Protein AF-A0A7M3ZQ61-F1 (afdb_monomer_lite)

Secondary structure (DSSP, 8-state):
---HHHHHHHHHHHHHHHHHHHHHHHHHHHS-S--S---PPPPPP----------------TT--------GGGS-PPTT----EEEEEEEEE------STT-----PPPEEEEEEEETTEEEEEEEE-TTTEEEEEEEEE-S-GGGS-------

pLDDT: mean 81.11, std 14.12, range [41.22, 97.0]

Structure (mmCIF, N/CA/C/O backbone):
data_AF-A0A7M3ZQ61-F1
#
_entry.id   AF-A0A7M3ZQ61-F1
#
loop_
_atom_site.group_PDB
_atom_site.id
_atom_site.type_symbol
_atom_site.label_atom_id
_atom_site.label_alt_id
_atom_site.label_comp_id
_atom_site.label_asym_id
_atom_site.label_entity_id
_atom_site.label_seq_id
_atom_site.pdbx_PDB_ins_code
_atom_site.Cartn_x
_atom_site.Cartn_y
_atom_site.Cartn_z
_atom_site.occupancy
_atom_site.B_iso_or_equiv
_atom_site.auth_seq_id
_atom_site.auth_comp_id
_atom_site.auth_asym_id
_atom_site.auth_atom_id
_atom_site.pdbx_PDB_model_num
ATOM 1 N N . MET A 1 1 ? -46.305 -7.502 78.839 1.00 51.25 1 MET A N 1
ATOM 2 C CA . MET A 1 1 ? -45.930 -6.329 78.027 1.00 51.25 1 MET A CA 1
ATOM 3 C C . MET A 1 1 ? -45.603 -6.868 76.657 1.00 51.25 1 MET A C 1
ATOM 5 O O . MET A 1 1 ? -44.633 -7.597 76.513 1.00 51.25 1 MET A O 1
ATOM 9 N N . GLU A 1 2 ? -46.505 -6.665 75.710 1.00 68.38 2 GLU A N 1
ATOM 10 C CA . GLU A 1 2 ? -46.327 -7.128 74.339 1.00 68.38 2 GLU A CA 1
ATOM 11 C C . GLU A 1 2 ? -45.192 -6.317 73.700 1.00 68.38 2 GLU A C 1
ATOM 13 O O . GLU A 1 2 ? -45.149 -5.095 73.860 1.00 68.38 2 GLU A O 1
ATOM 18 N N . ASN A 1 3 ? -44.228 -6.985 73.057 1.00 83.56 3 ASN A N 1
ATOM 19 C CA . ASN A 1 3 ? -43.072 -6.325 72.444 1.00 83.56 3 ASN A CA 1
ATOM 20 C C . ASN A 1 3 ? -43.510 -5.618 71.156 1.00 83.56 3 ASN A C 1
ATOM 22 O O . ASN A 1 3 ? -43.293 -6.111 70.050 1.00 83.56 3 ASN A O 1
ATOM 26 N N . ARG A 1 4 ? -44.143 -4.453 71.316 1.00 85.50 4 ARG A N 1
ATOM 27 C CA . ARG A 1 4 ? -44.627 -3.589 70.233 1.00 85.50 4 ARG A CA 1
ATOM 28 C C . ARG A 1 4 ? -43.553 -3.346 69.170 1.00 85.50 4 ARG A C 1
ATOM 30 O O . ARG A 1 4 ? -43.838 -3.433 67.983 1.00 85.50 4 ARG A O 1
ATOM 37 N N . ASP A 1 5 ? -42.311 -3.133 69.590 1.00 88.94 5 ASP A N 1
ATOM 38 C CA . ASP A 1 5 ? -41.198 -2.848 68.679 1.00 88.94 5 ASP A CA 1
ATOM 39 C C . ASP A 1 5 ? -40.798 -4.084 67.849 1.00 88.94 5 ASP A C 1
ATOM 41 O O . ASP A 1 5 ? -40.471 -3.973 66.664 1.00 88.94 5 ASP A O 1
ATOM 45 N N . ALA A 1 6 ? -40.915 -5.286 68.426 1.00 86.38 6 ALA A N 1
ATOM 46 C CA . ALA A 1 6 ? -40.699 -6.540 67.704 1.00 86.38 6 ALA A CA 1
ATOM 47 C C . ALA A 1 6 ? -41.837 -6.826 66.713 1.00 86.38 6 ALA A C 1
ATOM 49 O O . ALA A 1 6 ? -41.581 -7.279 65.600 1.00 86.38 6 ALA A O 1
ATOM 50 N N . GLN A 1 7 ? -43.084 -6.519 67.081 1.00 88.06 7 GLN A N 1
ATOM 51 C CA . GLN A 1 7 ? -44.242 -6.674 66.195 1.00 88.06 7 GLN A CA 1
ATOM 52 C C . GLN A 1 7 ? -44.200 -5.706 65.008 1.00 88.06 7 GLN A C 1
ATOM 54 O O . GLN A 1 7 ? -44.491 -6.111 63.885 1.00 88.06 7 GLN A O 1
ATOM 59 N N . ILE A 1 8 ? -43.778 -4.457 65.230 1.00 90.50 8 ILE A N 1
ATOM 60 C CA . ILE A 1 8 ? -43.589 -3.471 64.156 1.00 90.50 8 ILE A CA 1
ATOM 61 C C . ILE A 1 8 ? -42.480 -3.928 63.203 1.00 90.50 8 ILE A C 1
ATOM 63 O O . ILE A 1 8 ? -42.667 -3.919 61.989 1.00 90.50 8 ILE A O 1
ATOM 67 N N . THR A 1 9 ? -41.350 -4.396 63.738 1.00 91.50 9 THR A N 1
ATOM 68 C CA . THR A 1 9 ? -40.237 -4.902 62.919 1.00 91.50 9 THR A CA 1
ATOM 69 C C . THR A 1 9 ? -40.657 -6.121 62.093 1.00 91.50 9 THR A C 1
ATOM 71 O O . THR A 1 9 ? -40.376 -6.184 60.896 1.00 91.50 9 THR A O 1
ATOM 74 N N . LEU A 1 10 ? -41.388 -7.060 62.701 1.00 91.38 10 LEU A N 1
ATOM 75 C CA . LEU A 1 10 ? -41.915 -8.244 62.023 1.00 91.38 10 LEU A CA 1
ATOM 76 C C . LEU A 1 10 ? -42.883 -7.867 60.891 1.00 91.38 10 LEU A C 1
ATOM 78 O O . LEU A 1 10 ? -42.786 -8.423 59.798 1.00 91.38 10 LEU A O 1
ATOM 82 N N . ALA A 1 11 ? -43.773 -6.899 61.127 1.00 91.75 11 ALA A N 1
ATOM 83 C CA . ALA A 1 11 ? -44.707 -6.408 60.118 1.00 91.75 11 ALA A CA 1
ATOM 84 C C . ALA A 1 11 ? -43.982 -5.743 58.936 1.00 91.75 11 ALA A C 1
ATOM 86 O O . ALA A 1 11 ? -44.310 -6.022 57.783 1.00 91.75 11 ALA A O 1
ATOM 87 N N . CYS A 1 12 ? -42.959 -4.925 59.201 1.00 92.06 12 CYS A N 1
ATOM 88 C CA . CYS A 1 12 ? -42.146 -4.300 58.156 1.00 92.06 12 CYS A CA 1
ATOM 89 C C . CYS A 1 12 ? -41.392 -5.340 57.315 1.00 92.06 12 CYS A C 1
ATOM 91 O O . CYS A 1 12 ? -41.423 -5.270 56.088 1.00 92.06 12 CYS A O 1
ATOM 93 N N . ILE A 1 13 ? -40.749 -6.328 57.947 1.00 93.56 13 ILE A N 1
ATOM 94 C CA . ILE A 1 13 ? -40.030 -7.391 57.228 1.00 93.56 13 ILE A CA 1
ATOM 95 C C . ILE A 1 13 ? -41.003 -8.207 56.372 1.00 93.56 13 ILE A C 1
ATOM 97 O O . ILE A 1 13 ? -40.741 -8.417 55.190 1.00 93.56 13 ILE A O 1
ATOM 101 N N . ALA A 1 14 ? -42.145 -8.619 56.932 1.00 93.06 14 ALA A N 1
ATOM 102 C CA . ALA A 1 14 ? -43.160 -9.365 56.193 1.00 93.06 14 ALA A CA 1
ATOM 103 C C . ALA A 1 14 ? -43.696 -8.570 54.990 1.00 93.06 14 ALA A C 1
ATOM 105 O O . ALA A 1 14 ? -43.855 -9.130 53.906 1.00 93.06 14 ALA A O 1
ATOM 106 N N . PHE A 1 15 ? -43.911 -7.260 55.151 1.00 91.94 15 PHE A N 1
ATOM 107 C CA . PHE A 1 15 ? -44.312 -6.380 54.057 1.00 91.94 15 PHE A CA 1
ATOM 108 C C . PHE A 1 15 ? -43.262 -6.341 52.942 1.00 91.94 15 PHE A C 1
ATOM 110 O O . PHE A 1 15 ? -43.603 -6.592 51.791 1.00 91.94 15 PHE A O 1
ATOM 117 N N . PHE A 1 16 ? -41.987 -6.088 53.254 1.00 91.19 16 PHE A N 1
ATOM 118 C CA . PHE A 1 16 ? -40.946 -5.994 52.224 1.00 91.19 16 PHE A CA 1
ATOM 119 C C . PHE A 1 16 ? -40.654 -7.335 51.542 1.00 91.19 16 PHE A C 1
ATOM 121 O O . PHE A 1 16 ? -40.476 -7.357 50.327 1.00 91.19 16 PHE A O 1
ATOM 128 N N . VAL A 1 17 ? -40.679 -8.452 52.278 1.00 94.38 17 VAL A N 1
ATOM 129 C CA . VAL A 1 17 ? -40.482 -9.804 51.719 1.00 94.38 17 VAL A CA 1
ATOM 130 C C . VAL A 1 17 ? -41.588 -10.185 50.734 1.00 94.38 17 VAL A C 1
ATOM 132 O O . VAL A 1 17 ? -41.323 -10.928 49.796 1.00 94.38 17 VAL A O 1
ATOM 135 N N . LEU A 1 18 ? -42.808 -9.674 50.905 1.00 92.69 18 LEU A N 1
ATOM 136 C CA . LEU A 1 18 ? -43.915 -9.931 49.980 1.00 92.69 18 LEU A CA 1
ATOM 137 C C . LEU A 1 18 ? -43.995 -8.889 48.857 1.00 92.69 18 LEU A C 1
ATOM 139 O O . LEU A 1 18 ? -44.205 -9.245 47.698 1.00 92.69 18 LEU A O 1
ATOM 143 N N . ALA A 1 19 ? -43.801 -7.609 49.179 1.00 91.44 19 ALA A N 1
ATOM 144 C CA . ALA A 1 19 ? -43.945 -6.510 48.232 1.00 91.44 19 ALA A CA 1
ATOM 145 C C . ALA A 1 19 ? -42.856 -6.519 47.151 1.00 91.44 19 ALA A C 1
ATOM 147 O O . ALA A 1 19 ? -43.171 -6.296 45.983 1.00 91.44 19 ALA A O 1
ATOM 148 N N . PHE A 1 20 ? -41.597 -6.811 47.505 1.00 87.00 20 PHE A N 1
ATOM 149 C CA . PHE A 1 20 ? -40.499 -6.834 46.531 1.00 87.00 20 PHE A CA 1
ATOM 150 C C . PHE A 1 20 ? -40.710 -7.902 45.443 1.00 87.00 20 PHE A C 1
ATOM 152 O O . PHE A 1 20 ? -40.762 -7.538 44.268 1.00 87.00 20 PHE A O 1
ATOM 159 N N . PRO A 1 21 ? -40.891 -9.198 45.772 1.00 86.31 21 PRO A N 1
ATOM 160 C CA . PRO A 1 21 ? -41.110 -10.228 44.757 1.00 86.31 21 PRO A CA 1
ATOM 161 C C . PRO A 1 21 ? -42.389 -10.011 43.944 1.00 86.31 21 PRO A C 1
ATOM 163 O O . PRO A 1 21 ? -42.381 -10.233 42.736 1.00 86.31 21 PRO A O 1
ATOM 166 N N . ALA A 1 22 ? -43.472 -9.535 44.572 1.00 87.50 22 ALA A N 1
ATOM 167 C CA . ALA A 1 22 ? -44.720 -9.236 43.870 1.00 87.50 22 ALA A CA 1
ATOM 168 C C . ALA A 1 22 ? -44.548 -8.102 42.847 1.00 87.50 22 ALA A C 1
ATOM 170 O O . ALA A 1 22 ? -45.046 -8.202 41.727 1.00 87.50 22 ALA A O 1
ATOM 171 N N . TYR A 1 23 ? -43.802 -7.053 43.203 1.00 85.12 23 TYR A N 1
ATOM 172 C CA . TYR A 1 23 ? -43.475 -5.972 42.279 1.00 85.12 23 TYR A CA 1
ATOM 173 C C . TYR A 1 23 ? -42.662 -6.478 41.083 1.00 85.12 23 TYR A C 1
ATOM 175 O O . TYR A 1 23 ? -43.031 -6.196 39.947 1.00 85.12 23 TYR A O 1
ATOM 183 N N . PHE A 1 24 ? -41.613 -7.279 41.311 1.00 81.81 24 PHE A N 1
ATOM 184 C CA . PHE A 1 24 ? -40.816 -7.851 40.219 1.00 81.81 24 PHE A CA 1
ATOM 185 C C . PHE A 1 24 ? -41.616 -8.810 39.335 1.00 81.81 24 PHE A C 1
ATOM 187 O O . PHE A 1 24 ? -41.422 -8.808 38.125 1.00 81.81 24 PHE A O 1
ATOM 194 N N . TYR A 1 25 ? -42.545 -9.581 39.902 1.00 81.38 25 TYR A N 1
ATOM 195 C CA . TYR A 1 25 ? -43.442 -10.446 39.133 1.00 81.38 25 TYR A CA 1
ATOM 196 C C . TYR A 1 25 ? -44.341 -9.639 38.182 1.00 8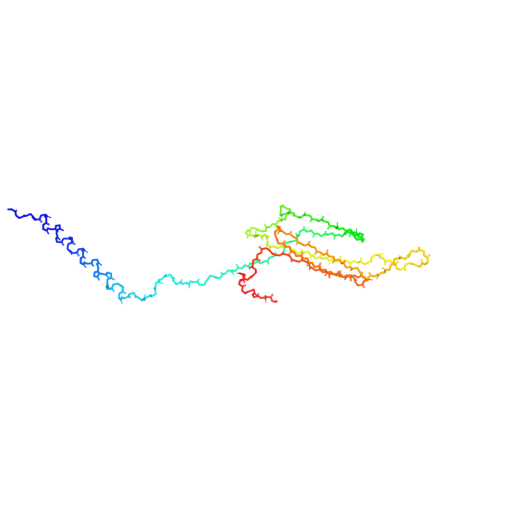1.38 25 TYR A C 1
ATOM 198 O O . TYR A 1 25 ? -44.464 -9.969 37.004 1.00 81.38 25 TYR A O 1
ATOM 206 N N . VAL A 1 26 ? -44.923 -8.537 38.668 1.00 83.31 26 VAL A N 1
ATOM 207 C CA . VAL A 1 26 ? -45.746 -7.637 37.845 1.00 83.31 26 VAL A CA 1
ATOM 208 C C . VAL A 1 26 ? -44.893 -6.875 36.828 1.00 83.31 26 VAL A C 1
ATOM 210 O O . VAL A 1 26 ? -45.283 -6.755 35.670 1.00 83.31 26 VAL A O 1
ATOM 213 N N . ALA A 1 27 ? -43.726 -6.372 37.228 1.00 78.62 27 ALA A N 1
ATOM 214 C CA . ALA A 1 27 ? -42.826 -5.640 36.343 1.00 78.62 27 ALA A CA 1
ATOM 215 C C . ALA A 1 27 ? -42.275 -6.534 35.221 1.00 78.62 27 ALA A C 1
ATOM 217 O O . ALA A 1 27 ? -42.242 -6.102 34.076 1.00 78.62 27 ALA A O 1
ATOM 218 N N . ALA A 1 28 ? -41.923 -7.790 35.516 1.00 69.75 28 ALA A N 1
ATOM 219 C CA . ALA A 1 28 ? -41.469 -8.757 34.518 1.00 69.75 28 ALA A CA 1
ATOM 220 C C . ALA A 1 28 ? -42.587 -9.183 33.555 1.00 69.75 28 ALA A C 1
ATOM 222 O O . ALA A 1 28 ? -42.325 -9.372 32.376 1.00 69.75 28 ALA A O 1
ATOM 223 N N . GLY A 1 29 ? -43.834 -9.297 34.028 1.00 71.38 29 GLY A N 1
ATOM 224 C CA . GLY A 1 29 ? -44.980 -9.611 33.166 1.00 71.38 29 GLY A CA 1
ATOM 225 C C . GLY A 1 29 ? -45.385 -8.479 32.213 1.00 71.38 29 GLY A C 1
ATOM 226 O O . GLY A 1 29 ? -46.043 -8.742 31.211 1.00 71.38 29 GLY A O 1
ATOM 227 N N . ASN A 1 30 ? -44.999 -7.235 32.519 1.00 68.00 30 ASN A N 1
ATOM 228 C CA . ASN A 1 30 ? -45.218 -6.058 31.667 1.00 68.00 30 ASN A CA 1
ATOM 229 C C . ASN A 1 30 ? -43.962 -5.625 30.898 1.00 68.00 30 ASN A C 1
ATOM 231 O O . ASN A 1 30 ? -44.035 -4.724 30.063 1.00 68.00 30 ASN A O 1
ATOM 235 N N . ALA A 1 31 ? -42.809 -6.221 31.200 1.00 62.38 31 ALA A N 1
ATOM 236 C CA . ALA A 1 31 ? -41.606 -6.029 30.420 1.00 62.38 31 ALA A CA 1
ATOM 237 C C . ALA A 1 31 ? -41.758 -6.844 29.137 1.00 62.38 31 ALA A C 1
ATOM 239 O O . ALA A 1 31 ? -41.899 -8.066 29.179 1.00 62.38 31 ALA A O 1
ATOM 240 N N . ASP A 1 32 ? -41.743 -6.165 27.995 1.00 61.62 32 ASP A N 1
ATOM 241 C CA . ASP A 1 32 ? -41.568 -6.846 26.721 1.00 61.62 32 ASP A CA 1
ATOM 242 C C . ASP A 1 32 ? -40.235 -7.607 26.801 1.00 61.62 32 ASP A C 1
ATOM 244 O O . ASP A 1 32 ? -39.231 -7.041 27.236 1.00 61.62 32 ASP A O 1
ATOM 248 N N . GLY A 1 33 ? -40.221 -8.902 26.471 1.00 56.84 33 GLY A N 1
ATOM 249 C CA . GLY A 1 33 ? -39.105 -9.833 26.736 1.00 56.84 33 GLY A CA 1
ATOM 250 C C . GLY A 1 33 ? -37.782 -9.492 26.035 1.00 56.84 33 GLY A C 1
ATOM 251 O O . GLY A 1 33 ? -36.825 -10.265 26.080 1.00 56.84 33 GLY A O 1
ATOM 252 N N . THR A 1 34 ? -37.717 -8.335 25.389 1.00 55.25 34 THR A N 1
ATOM 253 C CA . THR A 1 34 ? -36.516 -7.749 24.827 1.00 55.25 34 THR A CA 1
ATOM 254 C C . THR A 1 34 ? -35.714 -7.114 25.956 1.00 55.25 34 THR A C 1
ATOM 256 O O . THR A 1 34 ? -35.964 -5.987 26.384 1.00 55.25 34 THR A O 1
ATOM 259 N N . LEU A 1 35 ? -34.706 -7.845 26.436 1.00 55.69 35 LEU A N 1
ATOM 260 C CA . LEU A 1 35 ? -33.577 -7.247 27.140 1.00 55.69 35 LEU A CA 1
ATOM 261 C C . LEU A 1 35 ? -33.135 -6.024 26.316 1.00 55.69 35 LEU A C 1
ATOM 263 O O . LEU A 1 35 ? -32.736 -6.179 25.164 1.00 55.69 35 LEU A O 1
ATOM 267 N N . SER A 1 36 ? -33.196 -4.816 26.881 1.00 55.91 36 SER A N 1
ATOM 268 C CA . SER A 1 36 ? -32.722 -3.564 26.258 1.00 55.91 36 SER A CA 1
ATOM 269 C C . SER A 1 36 ? -31.186 -3.527 26.086 1.00 55.91 36 SER A C 1
ATOM 271 O O . SER A 1 36 ? -30.551 -2.484 26.215 1.00 55.91 36 SER A O 1
ATOM 273 N N . GLY A 1 37 ? -30.569 -4.675 25.826 1.00 55.75 37 GLY A N 1
ATOM 274 C CA . GLY A 1 37 ? -29.230 -4.829 25.281 1.00 55.75 37 GLY A CA 1
ATOM 275 C C . GLY A 1 37 ? -29.338 -5.353 23.855 1.00 55.75 37 GLY A C 1
ATOM 276 O O . GLY A 1 37 ? -28.704 -6.353 23.530 1.00 55.75 37 GLY A O 1
ATOM 277 N N . GLY A 1 38 ? -30.213 -4.742 23.047 1.00 57.06 38 GLY A N 1
ATOM 278 C CA . GLY A 1 38 ? -30.325 -5.057 21.629 1.00 57.06 38 GLY A CA 1
ATOM 279 C C . GLY A 1 38 ? -28.936 -5.017 21.008 1.00 57.06 38 GLY A C 1
ATOM 280 O O . GLY A 1 38 ? -28.194 -4.058 21.217 1.00 57.06 38 GLY A O 1
ATOM 281 N N . VAL A 1 39 ? -28.572 -6.089 20.308 1.00 63.41 39 VAL A N 1
ATOM 282 C CA . VAL A 1 39 ? -27.368 -6.106 19.481 1.00 63.41 39 VAL A CA 1
ATOM 283 C C . VAL A 1 39 ? -27.551 -4.975 18.474 1.00 63.41 39 VAL A C 1
ATOM 285 O O . VAL A 1 39 ? -28.420 -5.052 17.610 1.00 63.41 39 VAL A O 1
ATOM 288 N N . ALA A 1 40 ? -26.836 -3.874 18.682 1.00 67.56 40 ALA A N 1
ATOM 289 C CA . ALA A 1 40 ? -26.854 -2.733 17.788 1.00 67.56 40 ALA A CA 1
ATOM 290 C C . ALA A 1 40 ? -25.769 -2.944 16.736 1.00 67.56 40 ALA A C 1
ATOM 292 O O . ALA A 1 40 ? -24.638 -3.303 17.074 1.00 67.56 40 ALA A O 1
ATOM 293 N N . ASP A 1 41 ? -26.108 -2.712 15.473 1.00 75.69 41 ASP A N 1
ATOM 294 C CA . ASP A 1 41 ? -25.115 -2.672 14.411 1.00 75.69 41 ASP A CA 1
ATOM 295 C C . ASP A 1 41 ? -24.298 -1.382 14.554 1.00 75.69 41 ASP A C 1
ATOM 297 O O . ASP A 1 41 ? -24.846 -0.278 14.601 1.00 75.69 41 ASP A O 1
ATOM 301 N N . TYR A 1 42 ? -22.976 -1.517 14.648 1.00 69.81 42 TYR A N 1
ATOM 302 C CA . TYR A 1 42 ? -22.056 -0.384 14.669 1.00 69.81 42 TYR A CA 1
ATOM 303 C C . TYR A 1 42 ? -21.517 -0.163 13.260 1.00 69.81 42 TYR A C 1
ATOM 305 O O . TYR A 1 42 ? -20.891 -1.052 12.683 1.00 69.81 42 TYR A O 1
ATOM 313 N N . GLN A 1 43 ? -21.739 1.029 12.711 1.00 71.69 43 GLN A N 1
ATOM 314 C CA . GLN A 1 43 ? -21.145 1.430 11.442 1.00 71.69 43 GLN A CA 1
ATOM 315 C C . GLN A 1 43 ? -19.847 2.192 11.706 1.00 71.69 43 GLN A C 1
ATOM 317 O O . GLN A 1 43 ? -19.843 3.206 12.404 1.00 71.69 43 GLN A O 1
ATOM 322 N N . VAL A 1 44 ? -18.748 1.711 11.131 1.00 73.81 44 VAL A N 1
ATOM 323 C CA . VAL A 1 44 ? -17.472 2.427 11.108 1.00 73.81 44 VAL A CA 1
ATOM 324 C C . VAL A 1 44 ? -17.420 3.231 9.812 1.00 73.81 44 VAL A C 1
ATOM 326 O O . VAL A 1 44 ? -17.479 2.665 8.721 1.00 73.81 44 VAL A O 1
ATOM 329 N N . ASN A 1 45 ? -17.350 4.556 9.935 1.00 74.81 45 ASN A N 1
ATOM 330 C CA . ASN A 1 45 ? -17.122 5.452 8.807 1.00 74.81 45 ASN A CA 1
ATOM 331 C C . ASN A 1 45 ? -15.666 5.923 8.841 1.00 74.81 45 ASN A C 1
ATOM 333 O O . ASN A 1 45 ? -15.184 6.334 9.896 1.00 74.81 45 ASN A O 1
ATOM 337 N N . SER A 1 46 ? -14.975 5.851 7.708 1.00 72.75 46 SER A N 1
ATOM 338 C CA . SER A 1 46 ? -13.565 6.222 7.598 1.00 72.75 46 SER A CA 1
ATOM 339 C C . SER A 1 46 ? -13.327 7.085 6.372 1.00 72.75 46 SER A C 1
ATOM 341 O O . SER A 1 46 ? -13.820 6.775 5.286 1.00 72.75 46 SER A O 1
ATOM 343 N N . GLU A 1 47 ? -12.477 8.087 6.529 1.00 81.50 47 GLU A N 1
ATOM 344 C CA . GLU A 1 47 ? -11.921 8.861 5.430 1.00 81.50 47 GLU A CA 1
ATOM 345 C C . GLU A 1 47 ? -10.488 8.384 5.162 1.00 81.50 47 GLU A C 1
ATOM 347 O O . GLU A 1 47 ? -9.721 8.143 6.095 1.00 81.50 47 GLU A O 1
ATOM 352 N N . THR A 1 48 ? -10.133 8.193 3.890 1.00 84.38 48 THR A N 1
ATOM 353 C CA . THR A 1 48 ? -8.778 7.806 3.483 1.00 84.38 48 THR A CA 1
ATOM 354 C C . THR A 1 48 ? -8.230 8.849 2.527 1.00 84.38 48 THR A C 1
ATOM 356 O O . THR A 1 48 ? -8.863 9.177 1.526 1.00 84.38 48 THR A O 1
ATOM 359 N N . ALA A 1 49 ? -7.029 9.337 2.824 1.00 87.44 49 ALA A N 1
ATOM 360 C CA . ALA A 1 49 ? -6.309 10.292 2.000 1.00 87.44 49 ALA A CA 1
ATOM 361 C C . ALA A 1 49 ? -4.892 9.781 1.719 1.00 87.44 49 ALA A C 1
ATOM 363 O O . ALA A 1 49 ? -4.299 9.076 2.536 1.00 87.44 49 ALA A O 1
ATOM 364 N N . TYR A 1 50 ? -4.348 10.154 0.560 1.00 89.00 50 TYR A N 1
ATOM 365 C CA . TYR A 1 50 ? -2.950 9.900 0.227 1.00 89.00 50 TYR A CA 1
ATOM 366 C C . TYR A 1 50 ? -2.115 11.111 0.616 1.00 89.00 50 TYR A C 1
ATOM 368 O O . TYR A 1 50 ? -2.433 12.236 0.230 1.00 89.00 50 TYR A O 1
ATOM 376 N N . VAL A 1 51 ? -1.027 10.862 1.338 1.00 88.56 51 VAL A N 1
ATOM 377 C CA . VAL A 1 51 ? -0.004 11.867 1.618 1.00 88.56 51 VAL A CA 1
ATOM 378 C C . VAL A 1 51 ? 1.238 11.502 0.825 1.00 88.56 51 VAL A C 1
ATOM 380 O O . VAL A 1 51 ? 1.661 10.346 0.805 1.00 88.56 51 VAL A O 1
ATOM 383 N N . PHE A 1 52 ? 1.789 12.484 0.121 1.00 88.56 52 PHE A N 1
ATOM 384 C CA . PHE A 1 52 ? 3.005 12.299 -0.650 1.00 88.56 52 PHE A CA 1
ATOM 385 C C . PHE A 1 52 ? 4.206 12.179 0.292 1.00 88.56 52 PHE A C 1
ATOM 387 O O . PHE A 1 52 ? 4.369 13.004 1.189 1.00 88.56 52 PHE A O 1
ATOM 394 N N . LEU A 1 53 ? 5.025 11.148 0.080 1.00 87.00 53 LEU A N 1
ATOM 395 C CA . LEU A 1 53 ? 6.228 10.898 0.872 1.00 87.00 53 LEU A CA 1
ATOM 396 C C . LEU A 1 53 ? 7.463 11.435 0.151 1.00 87.00 53 LEU A C 1
ATOM 398 O O . LEU A 1 53 ? 8.162 12.291 0.683 1.00 87.00 53 LEU A O 1
ATOM 402 N N . ASP A 1 54 ? 7.709 10.928 -1.058 1.00 87.88 54 ASP A N 1
ATOM 403 C CA . ASP A 1 54 ? 8.882 11.257 -1.860 1.00 87.88 54 ASP A CA 1
ATOM 404 C C . ASP A 1 54 ? 8.674 10.879 -3.338 1.00 87.88 54 ASP A C 1
ATOM 406 O O . ASP A 1 54 ? 7.817 10.050 -3.664 1.00 87.88 54 ASP A O 1
ATOM 410 N N . ALA A 1 55 ? 9.470 11.479 -4.225 1.00 90.00 55 ALA A N 1
ATOM 411 C CA . ALA A 1 55 ? 9.642 11.049 -5.607 1.00 90.00 55 ALA A CA 1
ATOM 412 C C . ALA A 1 55 ? 11.052 11.376 -6.097 1.00 90.00 55 ALA A C 1
ATOM 414 O O . ALA A 1 55 ? 11.590 12.457 -5.858 1.00 90.00 55 ALA A O 1
ATOM 415 N N . GLY A 1 56 ? 11.599 10.461 -6.886 1.00 89.94 56 GLY A N 1
ATOM 416 C CA . GLY A 1 56 ? 12.900 10.614 -7.510 1.00 89.94 56 GLY A CA 1
ATOM 417 C C . GLY A 1 56 ? 13.015 9.759 -8.761 1.00 89.94 56 GLY A C 1
ATOM 418 O O . GLY A 1 56 ? 12.118 8.988 -9.099 1.00 89.94 56 GLY A O 1
ATOM 419 N N . SER A 1 57 ? 14.140 9.920 -9.446 1.00 89.38 57 SER A N 1
ATOM 420 C CA . SER A 1 57 ? 14.529 9.114 -10.598 1.00 89.38 57 SER A CA 1
ATOM 421 C C . SER A 1 57 ? 15.973 8.678 -10.414 1.00 89.38 57 SER A C 1
ATOM 423 O O . SER A 1 57 ? 16.835 9.525 -10.166 1.00 89.38 57 SER A O 1
ATOM 425 N N . GLU A 1 58 ? 16.236 7.389 -10.570 1.00 87.88 58 GLU A N 1
ATOM 426 C CA . GLU A 1 58 ? 17.569 6.810 -10.447 1.00 87.88 58 GLU A CA 1
ATOM 427 C C . GLU A 1 58 ? 17.763 5.737 -11.520 1.00 87.88 58 GLU A C 1
ATOM 429 O O . GLU A 1 58 ? 16.828 5.004 -11.845 1.00 87.88 58 GLU A O 1
ATOM 434 N N . SER A 1 59 ? 18.969 5.674 -12.084 1.00 85.62 59 SER A N 1
ATOM 435 C CA . SER A 1 59 ? 19.361 4.621 -13.020 1.00 85.62 59 SER A CA 1
ATOM 436 C C . SER A 1 59 ? 19.811 3.399 -12.228 1.00 85.62 59 SER A C 1
ATOM 438 O O . SER A 1 59 ? 20.772 3.481 -11.464 1.00 85.62 59 SER A O 1
ATOM 440 N N . ILE A 1 60 ? 19.123 2.277 -12.418 1.00 85.44 60 ILE A N 1
ATOM 441 C CA . ILE A 1 60 ? 19.428 0.999 -11.770 1.00 85.44 60 ILE A CA 1
ATOM 442 C C . ILE A 1 60 ? 19.948 0.056 -12.853 1.00 85.44 60 ILE A C 1
ATOM 444 O O . ILE A 1 60 ? 19.299 -0.100 -13.882 1.00 85.44 60 ILE A O 1
ATOM 448 N N . ALA A 1 61 ? 21.124 -0.533 -12.643 1.00 83.25 61 ALA A N 1
ATOM 449 C CA . ALA A 1 61 ? 21.673 -1.515 -13.573 1.00 83.25 61 ALA A CA 1
ATOM 450 C C . ALA A 1 61 ? 20.976 -2.879 -13.419 1.00 83.25 61 ALA A C 1
ATOM 452 O O . ALA A 1 61 ? 20.395 -3.175 -12.373 1.00 83.25 61 ALA A O 1
ATOM 453 N N . ASP A 1 62 ? 21.066 -3.729 -14.444 1.00 82.38 62 ASP A N 1
ATOM 454 C CA . ASP A 1 62 ? 20.498 -5.079 -14.386 1.00 82.38 62 ASP A CA 1
ATOM 455 C C . ASP A 1 62 ? 21.054 -5.884 -13.197 1.00 82.38 62 ASP A C 1
ATOM 457 O O . ASP A 1 62 ? 22.256 -5.892 -12.914 1.00 82.38 62 ASP A O 1
ATOM 461 N N . GLY A 1 63 ? 20.151 -6.560 -12.489 1.00 85.25 63 GLY A N 1
ATOM 462 C CA . GLY A 1 63 ? 20.442 -7.323 -11.277 1.00 85.25 63 GLY A CA 1
ATOM 463 C C . GLY A 1 63 ? 20.647 -6.497 -10.001 1.00 85.25 63 GLY A C 1
ATOM 464 O O . GLY A 1 63 ? 20.688 -7.091 -8.918 1.00 85.25 63 GLY A O 1
ATOM 465 N N . ASP A 1 64 ? 20.732 -5.167 -10.082 1.00 89.19 64 ASP A N 1
ATOM 466 C CA . ASP A 1 64 ? 20.830 -4.311 -8.900 1.00 89.19 64 ASP A CA 1
ATOM 467 C C . ASP A 1 64 ? 19.454 -4.050 -8.271 1.00 89.19 64 ASP A C 1
ATOM 469 O O . ASP A 1 64 ? 18.396 -4.154 -8.890 1.00 89.19 64 ASP A O 1
ATOM 473 N N . THR A 1 65 ? 19.454 -3.720 -6.980 1.00 91.00 65 THR A N 1
ATOM 474 C CA . THR A 1 65 ? 18.234 -3.406 -6.230 1.00 91.00 65 THR A CA 1
ATOM 475 C C . THR A 1 65 ? 18.393 -2.080 -5.508 1.00 91.00 65 THR A C 1
ATOM 477 O O . THR A 1 65 ? 19.246 -1.942 -4.630 1.00 91.00 65 THR A O 1
ATOM 480 N N . LEU A 1 66 ? 17.517 -1.124 -5.820 1.00 90.12 66 LEU A N 1
ATOM 481 C CA . LEU A 1 66 ? 17.364 0.092 -5.031 1.00 90.12 66 LEU A CA 1
ATOM 482 C C . LEU A 1 66 ? 16.492 -0.195 -3.804 1.00 90.12 66 LEU A C 1
ATOM 484 O O . LEU A 1 66 ? 15.345 -0.626 -3.917 1.00 90.12 66 LEU A O 1
ATOM 488 N N . SER A 1 67 ? 17.041 0.061 -2.620 1.00 91.81 67 SER A N 1
ATOM 489 C CA . SER A 1 67 ? 16.349 -0.090 -1.340 1.00 91.81 67 SER A CA 1
ATOM 490 C C . SER A 1 67 ? 16.184 1.273 -0.678 1.00 91.81 67 SER A C 1
ATOM 492 O O . SER A 1 67 ? 17.170 1.967 -0.436 1.00 91.81 67 SER A O 1
ATOM 494 N N . MET A 1 68 ? 14.943 1.643 -0.360 1.00 88.06 68 MET A N 1
ATOM 495 C CA . MET A 1 68 ? 14.609 2.905 0.301 1.00 88.06 68 MET A CA 1
ATOM 496 C C . MET A 1 68 ? 13.831 2.644 1.589 1.00 88.06 68 MET A C 1
ATOM 498 O O . MET A 1 68 ? 12.953 1.782 1.629 1.00 88.06 68 MET A O 1
ATOM 502 N N . THR A 1 69 ? 14.130 3.425 2.626 1.00 88.94 69 THR A N 1
ATOM 503 C CA . THR A 1 69 ? 13.447 3.356 3.922 1.00 88.94 69 THR A CA 1
ATOM 504 C C . THR A 1 69 ? 12.822 4.703 4.236 1.00 88.94 69 THR A C 1
ATOM 506 O O . THR A 1 69 ? 13.527 5.704 4.360 1.00 88.94 69 THR A O 1
ATOM 509 N N . PHE A 1 70 ? 11.505 4.712 4.424 1.00 84.25 70 PHE A N 1
ATOM 510 C CA . PHE A 1 70 ? 10.744 5.907 4.774 1.00 84.25 70 PHE A CA 1
ATOM 511 C C . PHE A 1 70 ? 10.341 5.876 6.246 1.00 84.25 70 PHE A C 1
ATOM 513 O O . PHE A 1 70 ? 9.983 4.827 6.779 1.00 84.25 70 PHE A O 1
ATOM 520 N N . ASN A 1 71 ? 10.382 7.041 6.892 1.00 83.00 71 ASN A N 1
ATOM 521 C CA . ASN A 1 71 ? 9.913 7.229 8.261 1.00 83.00 71 ASN A CA 1
ATOM 522 C C . ASN A 1 71 ? 8.801 8.276 8.264 1.00 83.00 71 ASN A C 1
ATOM 524 O O . ASN A 1 71 ? 8.888 9.289 7.570 1.00 83.00 71 ASN A O 1
ATOM 528 N N . THR A 1 72 ? 7.770 8.043 9.070 1.00 78.88 72 THR A N 1
ATOM 529 C CA . THR A 1 72 ? 6.577 8.898 9.130 1.00 78.88 72 THR A CA 1
ATOM 530 C C . THR A 1 72 ? 6.848 10.262 9.760 1.00 78.88 72 THR A C 1
ATOM 532 O O . THR A 1 72 ? 6.105 11.200 9.510 1.00 78.88 72 THR A O 1
ATOM 535 N N . ASP A 1 73 ? 7.940 10.399 10.514 1.00 78.00 73 ASP A N 1
ATOM 536 C CA . ASP A 1 73 ? 8.348 11.650 11.167 1.00 78.00 73 ASP A CA 1
ATOM 537 C C . ASP A 1 73 ? 8.679 12.780 10.177 1.00 78.00 73 ASP A C 1
ATOM 539 O O . ASP A 1 73 ? 8.708 13.948 10.558 1.00 78.00 73 ASP A O 1
ATOM 543 N N . ALA A 1 74 ? 8.943 12.448 8.909 1.00 73.44 74 ALA A N 1
ATOM 544 C CA . ALA A 1 74 ? 9.242 13.422 7.859 1.00 73.44 74 ALA A CA 1
ATOM 545 C C . ALA A 1 74 ? 7.984 13.994 7.176 1.00 73.44 74 ALA A C 1
ATOM 547 O O . ALA A 1 74 ? 8.099 14.861 6.311 1.00 73.44 74 ALA A O 1
ATOM 548 N N . VAL A 1 75 ? 6.798 13.498 7.532 1.00 78.69 75 VAL A N 1
ATOM 549 C CA . VAL A 1 75 ? 5.547 13.742 6.813 1.00 78.69 75 VAL A CA 1
ATOM 550 C C . VAL A 1 75 ? 4.576 14.464 7.731 1.00 78.69 75 VAL A C 1
ATOM 552 O O . VAL A 1 75 ? 4.322 14.018 8.848 1.00 78.69 75 VAL A O 1
ATOM 555 N N . ASP A 1 76 ? 4.006 15.566 7.250 1.00 83.56 76 ASP A N 1
ATOM 556 C CA . ASP A 1 76 ? 2.955 16.273 7.977 1.00 83.56 76 ASP A CA 1
ATOM 557 C C . ASP A 1 76 ? 1.636 15.504 7.828 1.00 83.56 76 ASP A C 1
ATOM 559 O O . ASP A 1 76 ? 1.002 15.501 6.769 1.00 83.56 76 ASP A O 1
ATOM 563 N N . ILE A 1 77 ? 1.271 14.770 8.876 1.00 82.12 77 ILE A N 1
ATOM 564 C CA . ILE A 1 77 ? 0.035 13.993 8.934 1.00 82.12 77 ILE A CA 1
ATOM 565 C C . ILE A 1 77 ? -1.013 14.873 9.618 1.00 82.12 77 ILE A C 1
ATOM 567 O O . ILE A 1 77 ? -0.775 15.306 10.748 1.00 82.12 77 ILE A O 1
ATOM 571 N N . PRO A 1 78 ? -2.178 15.125 8.990 1.00 80.81 78 PRO A N 1
ATOM 572 C CA . PRO A 1 78 ? -3.223 15.914 9.622 1.00 80.81 78 PRO A CA 1
ATOM 573 C C . PRO A 1 78 ? -3.638 15.319 10.968 1.00 80.81 78 PRO A C 1
ATOM 575 O O . PRO A 1 78 ? -3.684 14.095 11.134 1.00 80.81 78 PRO A O 1
ATOM 578 N N . ASP A 1 79 ? -4.014 16.185 11.909 1.00 78.81 79 ASP A N 1
ATOM 579 C CA . ASP A 1 79 ? -4.528 15.756 13.207 1.00 78.81 79 ASP A CA 1
ATOM 580 C C . ASP A 1 79 ? -5.619 14.682 13.030 1.00 78.81 79 ASP A C 1
ATOM 582 O O . ASP A 1 79 ? -6.485 14.779 12.156 1.00 78.81 79 ASP A O 1
ATOM 586 N N . GLN A 1 80 ? -5.573 13.650 13.878 1.00 80.62 80 GLN A N 1
ATOM 587 C CA . GLN A 1 80 ? -6.504 12.506 13.895 1.00 80.62 80 GLN A CA 1
ATOM 588 C C . GLN A 1 80 ? -6.355 11.497 12.739 1.00 80.62 80 GLN A C 1
ATOM 590 O O . GLN A 1 80 ? -7.126 10.538 12.692 1.00 80.62 80 GLN A O 1
ATOM 595 N N . HIS A 1 81 ? -5.364 11.643 11.854 1.00 85.88 81 HIS A N 1
ATOM 596 C CA . HIS A 1 81 ? -5.054 10.634 10.837 1.00 85.88 81 HIS A CA 1
ATOM 597 C C . HIS A 1 81 ? -3.942 9.687 11.298 1.00 85.88 81 HIS A C 1
ATOM 599 O O . HIS A 1 81 ? -3.067 10.041 12.088 1.00 85.88 81 HIS A O 1
ATOM 605 N N . ILE A 1 82 ? -3.977 8.464 10.775 1.00 86.31 82 ILE A N 1
ATOM 606 C CA . ILE A 1 82 ? -2.925 7.459 10.934 1.00 86.31 82 ILE A CA 1
ATOM 607 C C . ILE A 1 82 ? -2.550 6.915 9.558 1.00 86.31 82 ILE A C 1
ATOM 609 O O . ILE A 1 82 ? -3.383 6.872 8.652 1.00 86.31 82 ILE A O 1
ATOM 613 N N . ILE A 1 83 ? -1.306 6.472 9.399 1.00 89.25 83 ILE A N 1
ATOM 614 C CA . ILE A 1 83 ? -0.870 5.828 8.159 1.00 89.25 83 ILE A CA 1
ATOM 615 C C . ILE A 1 83 ? -1.235 4.347 8.240 1.00 89.25 83 ILE A C 1
ATOM 617 O O . ILE A 1 83 ? -0.905 3.664 9.212 1.00 89.25 83 ILE A O 1
ATOM 621 N N . VAL A 1 84 ? -1.964 3.877 7.229 1.00 90.50 84 VAL A N 1
ATOM 622 C CA . VAL A 1 84 ? -2.503 2.508 7.147 1.00 90.50 84 VAL A CA 1
ATOM 623 C C . VAL A 1 84 ? -2.081 1.762 5.881 1.00 90.50 84 VAL A C 1
ATOM 625 O O . VAL A 1 84 ? -2.481 0.622 5.660 1.00 90.50 84 VAL A O 1
ATOM 628 N N . GLY A 1 85 ? -1.266 2.388 5.040 1.00 92.25 85 GLY A N 1
ATOM 629 C CA . GLY A 1 85 ? -0.797 1.793 3.802 1.00 92.25 85 GL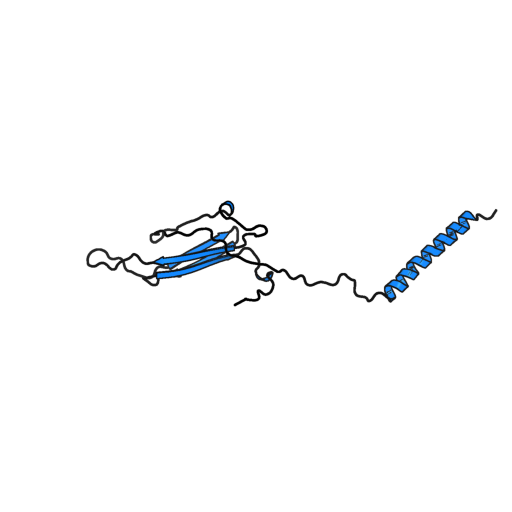Y A CA 1
ATOM 630 C C . GLY A 1 85 ? 0.366 2.560 3.193 1.00 92.25 85 GLY A C 1
ATOM 631 O O . GLY A 1 85 ? 0.646 3.702 3.557 1.00 92.25 85 GLY A O 1
ATOM 632 N N . LEU A 1 86 ? 1.022 1.913 2.238 1.00 92.69 86 LEU A N 1
ATOM 633 C CA . LEU A 1 86 ? 2.066 2.481 1.398 1.00 92.69 86 LEU A CA 1
ATOM 634 C C . LEU A 1 86 ? 1.756 2.123 -0.056 1.00 92.69 86 LEU A C 1
ATOM 636 O O . LEU A 1 86 ? 1.444 0.972 -0.364 1.00 92.69 86 LEU A O 1
ATOM 640 N N . ARG A 1 87 ? 1.861 3.109 -0.948 1.00 93.81 87 ARG A N 1
ATOM 641 C CA . ARG A 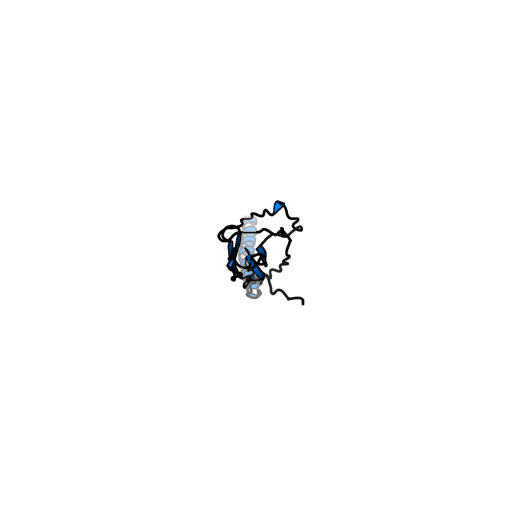1 87 ? 1.721 2.930 -2.394 1.00 93.81 87 ARG A CA 1
ATOM 642 C C . ARG A 1 87 ? 2.972 3.449 -3.089 1.00 93.81 87 ARG A C 1
ATOM 644 O O . ARG A 1 87 ? 3.300 4.623 -2.953 1.00 93.81 87 ARG A O 1
ATOM 651 N N . LEU A 1 88 ? 3.623 2.586 -3.857 1.00 93.62 88 LEU A N 1
ATOM 652 C CA . LEU A 1 88 ? 4.721 2.936 -4.745 1.00 93.62 88 LEU A CA 1
ATOM 653 C C . LEU A 1 88 ? 4.186 3.002 -6.169 1.00 93.62 88 LEU A C 1
ATOM 655 O O . LEU A 1 88 ? 3.586 2.040 -6.644 1.00 93.62 88 LEU A O 1
ATOM 659 N N . ASN A 1 89 ? 4.429 4.123 -6.838 1.00 94.81 89 ASN A N 1
ATOM 660 C CA . ASN A 1 89 ? 4.209 4.268 -8.270 1.00 94.81 89 ASN A CA 1
ATOM 661 C C . ASN A 1 89 ? 5.574 4.287 -8.945 1.00 94.81 89 ASN A C 1
ATOM 663 O O . ASN A 1 89 ? 6.402 5.144 -8.644 1.00 94.81 89 ASN A O 1
ATOM 667 N N . LEU A 1 90 ? 5.800 3.321 -9.822 1.00 93.81 90 LEU A N 1
ATOM 668 C CA . LEU A 1 90 ? 7.066 3.111 -10.502 1.00 93.81 90 LEU A CA 1
ATOM 669 C C . LEU A 1 90 ? 6.847 3.373 -11.984 1.00 93.81 90 LEU A C 1
ATOM 671 O O . LEU A 1 90 ? 5.972 2.757 -12.587 1.00 93.81 90 LEU A O 1
ATOM 675 N N . SER A 1 91 ? 7.655 4.261 -12.554 1.00 93.12 91 SER A N 1
ATOM 676 C CA . SER A 1 91 ? 7.721 4.524 -13.990 1.00 93.12 91 SER A CA 1
ATOM 677 C C . SER A 1 91 ? 9.143 4.295 -14.469 1.00 93.12 91 SER A C 1
ATOM 679 O O . SER A 1 91 ? 10.085 4.730 -13.805 1.00 93.12 91 SER A O 1
ATOM 681 N N . TYR A 1 92 ? 9.295 3.666 -15.622 1.00 90.25 92 TYR A N 1
ATOM 682 C CA . TYR A 1 92 ? 10.596 3.318 -16.182 1.00 90.25 92 TYR A CA 1
ATOM 683 C C . TYR A 1 92 ? 10.657 3.652 -17.664 1.00 90.25 92 TYR A C 1
ATOM 685 O O . TYR A 1 92 ? 9.648 3.657 -18.375 1.00 90.25 92 TYR A O 1
ATOM 693 N N . THR A 1 93 ? 11.876 3.929 -18.103 1.00 87.25 93 THR A N 1
ATOM 694 C CA . THR A 1 93 ? 12.244 4.252 -19.476 1.00 87.25 93 THR A CA 1
ATOM 695 C C . THR A 1 93 ? 13.446 3.416 -19.865 1.00 87.25 93 THR A C 1
ATOM 697 O O . THR A 1 93 ? 14.290 3.151 -19.016 1.00 87.25 93 THR A O 1
ATOM 700 N N . GLU A 1 94 ? 13.551 3.090 -21.141 1.00 77.88 94 GLU A N 1
ATOM 701 C CA . GLU A 1 94 ? 14.756 2.520 -21.727 1.00 77.88 94 GLU A CA 1
ATOM 702 C C . GLU A 1 94 ? 15.764 3.609 -22.068 1.00 77.88 94 GLU A C 1
ATOM 704 O O . GLU A 1 94 ? 15.436 4.583 -22.759 1.00 77.88 94 GLU A O 1
ATOM 709 N N . ASP A 1 95 ? 17.002 3.429 -21.623 1.00 73.50 95 ASP A N 1
ATOM 710 C CA . ASP A 1 95 ? 18.161 4.180 -22.102 1.00 73.50 95 ASP A CA 1
ATOM 711 C C . ASP A 1 95 ? 19.114 3.322 -22.955 1.00 73.50 95 ASP A C 1
ATOM 713 O O . ASP A 1 95 ? 20.113 3.834 -23.475 1.00 73.50 95 ASP A O 1
ATOM 717 N N . GLU A 1 96 ? 18.763 2.055 -23.208 1.00 70.88 96 GLU A N 1
ATOM 718 C CA . GLU A 1 96 ? 19.474 1.190 -24.142 1.00 70.88 96 GLU A CA 1
ATOM 719 C C . GLU A 1 96 ? 19.154 1.558 -25.599 1.00 70.88 96 GLU A C 1
ATOM 721 O O . GLU A 1 96 ? 18.048 1.391 -26.116 1.00 70.88 96 GLU A O 1
ATOM 726 N N . ALA A 1 97 ? 20.158 2.075 -26.309 1.00 61.78 97 ALA A N 1
ATOM 727 C CA . ALA A 1 97 ? 20.056 2.355 -27.734 1.00 61.78 97 ALA A CA 1
ATOM 728 C C . ALA A 1 97 ? 20.684 1.221 -28.548 1.00 61.78 97 ALA A C 1
ATOM 730 O O . ALA A 1 97 ? 21.858 0.887 -28.366 1.00 61.78 97 ALA A O 1
ATOM 731 N N . GLN A 1 98 ? 19.945 0.715 -29.538 1.00 55.66 98 GLN A N 1
ATOM 732 C CA . GLN A 1 98 ? 20.476 -0.189 -30.557 1.00 55.66 98 GLN A CA 1
ATOM 733 C C . GLN A 1 98 ? 21.518 0.559 -31.414 1.00 55.66 98 GLN A C 1
ATOM 735 O O . GLN A 1 98 ? 21.210 1.136 -32.459 1.00 55.66 98 GLN A O 1
ATOM 740 N N . SER A 1 99 ? 22.767 0.616 -30.953 1.00 53.12 99 SER A N 1
ATOM 741 C CA . SER A 1 99 ? 23.846 1.307 -31.657 1.00 53.12 99 SER A CA 1
ATOM 742 C C . SER A 1 99 ? 24.600 0.338 -32.574 1.00 53.12 99 SER A C 1
ATOM 744 O O . SER A 1 99 ? 24.886 -0.803 -32.219 1.00 53.12 99 SER A O 1
ATOM 746 N N . GLY A 1 100 ? 24.882 0.768 -33.806 1.00 56.22 100 GLY A N 1
ATOM 747 C CA . GLY A 1 100 ? 25.552 -0.056 -34.814 1.00 56.22 100 GLY A CA 1
ATOM 748 C C . GLY A 1 100 ? 26.967 -0.521 -34.430 1.00 56.22 100 GLY A C 1
ATOM 749 O O . GLY A 1 100 ? 27.584 -0.012 -33.503 1.00 56.22 100 GLY A O 1
ATOM 750 N N . PHE A 1 101 ? 27.460 -1.500 -35.202 1.00 49.41 101 PHE A N 1
ATOM 751 C CA . PHE A 1 101 ? 28.778 -2.165 -35.173 1.00 49.41 101 PHE A CA 1
ATOM 752 C C . PHE A 1 101 ? 29.746 -1.730 -34.050 1.00 49.41 101 PHE A C 1
ATOM 754 O O . PHE A 1 101 ? 30.669 -0.948 -34.280 1.00 49.41 101 PHE A O 1
ATOM 761 N N . GLY A 1 102 ? 29.563 -2.286 -32.848 1.00 52.78 102 GLY A N 1
ATOM 762 C CA . GLY A 1 102 ? 30.547 -2.185 -31.764 1.00 52.78 102 GLY A CA 1
ATOM 763 C C . GLY A 1 102 ? 29.985 -2.278 -30.345 1.00 52.78 102 GLY A C 1
ATOM 764 O O . GLY A 1 102 ? 30.674 -2.814 -29.483 1.00 52.78 102 GLY A O 1
ATOM 765 N N . CYS A 1 103 ? 28.743 -1.843 -30.115 1.00 53.66 103 CYS A N 1
ATOM 766 C CA . CYS A 1 103 ? 28.063 -1.949 -28.819 1.00 53.66 103 CYS A CA 1
ATOM 767 C C . CYS A 1 103 ? 26.676 -2.575 -29.017 1.00 53.66 103 CYS A C 1
ATOM 769 O O . CYS A 1 103 ? 25.805 -1.956 -29.621 1.00 53.66 103 CYS A O 1
ATOM 771 N N . ILE A 1 104 ? 26.495 -3.810 -28.544 1.00 55.69 104 ILE A N 1
ATOM 772 C CA . ILE A 1 104 ? 25.231 -4.553 -28.620 1.00 55.69 104 ILE A CA 1
ATOM 773 C C . ILE A 1 104 ? 24.528 -4.395 -27.266 1.00 55.69 104 ILE A C 1
ATOM 775 O O . ILE A 1 104 ? 24.788 -5.180 -26.362 1.00 55.69 104 ILE A O 1
ATOM 779 N N . GLY A 1 105 ? 23.712 -3.352 -27.120 1.00 59.62 105 GLY A N 1
ATOM 780 C CA . GLY A 1 105 ? 22.586 -3.344 -26.180 1.00 59.62 105 GLY A CA 1
ATOM 781 C C . GLY A 1 105 ? 21.326 -3.654 -26.985 1.00 59.62 105 GLY A C 1
ATOM 782 O O . GLY A 1 105 ? 21.204 -3.173 -28.119 1.00 59.62 105 GLY A O 1
ATOM 783 N N . ASP A 1 106 ? 20.461 -4.520 -26.472 1.00 64.69 106 ASP A N 1
ATOM 784 C CA . ASP A 1 106 ? 19.191 -4.871 -27.107 1.00 64.69 106 ASP A CA 1
ATOM 785 C C . ASP A 1 106 ? 18.106 -4.236 -26.256 1.00 64.69 106 ASP A C 1
ATOM 787 O O . ASP A 1 106 ? 18.070 -4.546 -25.078 1.00 64.69 106 ASP A O 1
ATOM 791 N N . ALA A 1 107 ? 17.244 -3.392 -26.837 1.00 69.38 107 ALA A N 1
ATOM 792 C CA . ALA A 1 107 ? 16.108 -2.764 -26.146 1.00 69.38 107 ALA A CA 1
ATOM 793 C C . ALA A 1 107 ? 15.019 -3.812 -25.839 1.00 69.38 107 ALA A C 1
ATOM 795 O O . ALA A 1 107 ? 13.867 -3.722 -26.277 1.00 69.38 107 ALA A O 1
ATOM 796 N N . ALA A 1 108 ? 15.443 -4.894 -25.202 1.00 80.12 108 ALA A N 1
ATOM 797 C CA . ALA A 1 108 ? 14.649 -6.026 -24.831 1.00 80.12 108 ALA A CA 1
ATOM 798 C C . ALA A 1 108 ? 13.795 -5.628 -23.627 1.00 80.12 108 ALA A C 1
ATOM 800 O O . ALA A 1 108 ? 14.241 -4.875 -22.775 1.00 80.12 108 ALA A O 1
ATOM 801 N N . PRO A 1 109 ? 12.564 -6.140 -23.528 1.00 87.06 109 PRO A N 1
ATOM 802 C CA . PRO A 1 109 ? 11.719 -5.812 -22.395 1.00 87.06 109 PRO A CA 1
ATOM 803 C C . PRO A 1 109 ? 12.292 -6.269 -21.043 1.00 87.06 109 PRO A C 1
ATOM 805 O O . PRO A 1 109 ? 12.443 -7.475 -20.818 1.00 87.06 109 PRO A O 1
ATOM 808 N N . ASP A 1 110 ? 12.477 -5.337 -20.109 1.00 86.19 110 ASP A N 1
ATOM 809 C CA . ASP A 1 110 ? 12.917 -5.615 -18.737 1.00 86.19 110 ASP A CA 1
ATOM 810 C C . ASP A 1 110 ? 11.756 -5.796 -17.768 1.00 86.19 110 ASP A C 1
ATOM 812 O O . ASP A 1 110 ? 10.726 -5.119 -17.859 1.00 86.19 110 ASP A O 1
ATOM 816 N N . THR A 1 111 ? 11.925 -6.721 -16.815 1.00 91.62 111 THR A N 1
ATOM 817 C CA . THR A 1 111 ? 10.971 -6.945 -15.720 1.00 91.62 111 THR A CA 1
ATOM 818 C C . THR A 1 111 ? 11.438 -6.221 -14.473 1.00 91.62 111 THR A C 1
ATOM 820 O O . THR A 1 111 ? 12.436 -6.587 -13.859 1.00 91.62 111 THR A O 1
ATOM 823 N N . ILE A 1 112 ? 10.656 -5.236 -14.049 1.00 92.31 112 ILE A N 1
ATOM 824 C CA . ILE A 1 112 ? 10.902 -4.460 -12.844 1.00 92.31 112 ILE A CA 1
ATOM 825 C C . ILE A 1 112 ? 10.017 -5.024 -11.738 1.00 92.31 112 ILE A C 1
ATOM 827 O O . ILE A 1 112 ? 8.794 -5.052 -11.868 1.00 92.31 112 ILE A O 1
ATOM 831 N N . THR A 1 113 ? 10.640 -5.446 -10.638 1.00 94.81 113 THR A N 1
ATOM 832 C CA . THR A 1 113 ? 9.935 -5.931 -9.446 1.00 94.81 113 THR A CA 1
ATOM 833 C C . THR A 1 113 ? 9.935 -4.855 -8.368 1.00 94.81 113 THR A C 1
ATOM 835 O O . THR A 1 113 ? 10.988 -4.474 -7.861 1.00 94.81 113 THR A O 1
ATOM 838 N N . GLY A 1 114 ? 8.754 -4.379 -7.981 1.00 94.50 114 GLY A N 1
ATOM 839 C CA . GLY A 1 114 ? 8.571 -3.491 -6.838 1.00 94.50 114 GLY A CA 1
ATOM 840 C C . GLY A 1 114 ? 8.132 -4.270 -5.601 1.00 94.50 114 GLY A C 1
ATOM 841 O O . GLY A 1 114 ? 7.251 -5.125 -5.681 1.00 94.50 114 GLY A O 1
ATOM 842 N N . THR A 1 115 ? 8.710 -3.960 -4.438 1.00 95.69 115 THR A N 1
ATOM 843 C CA . THR A 1 115 ? 8.258 -4.510 -3.150 1.00 95.69 115 THR A CA 1
ATOM 844 C C . THR A 1 115 ? 8.012 -3.393 -2.144 1.00 95.69 115 THR A C 1
ATOM 846 O O . THR A 1 115 ? 8.852 -2.518 -1.949 1.00 95.69 115 THR A O 1
ATOM 849 N N . ALA A 1 116 ? 6.851 -3.443 -1.495 1.00 95.50 116 ALA A N 1
ATOM 850 C CA . ALA A 1 116 ? 6.455 -2.576 -0.395 1.00 95.50 116 ALA A CA 1
ATOM 851 C C . ALA A 1 116 ? 6.315 -3.423 0.871 1.00 95.50 116 ALA A C 1
ATOM 853 O O . ALA A 1 116 ? 5.642 -4.454 0.836 1.00 95.50 116 ALA A O 1
ATOM 854 N N . SER A 1 117 ? 6.894 -2.994 1.993 1.00 94.75 117 SER A N 1
ATOM 855 C CA . SER A 1 117 ? 6.786 -3.737 3.253 1.00 94.75 117 SER A CA 1
ATOM 856 C C . SER A 1 117 ? 6.613 -2.836 4.467 1.00 94.75 117 SER A C 1
ATOM 858 O O . SER A 1 117 ? 7.278 -1.808 4.582 1.00 94.75 117 SER A O 1
ATOM 860 N N . HIS A 1 118 ? 5.778 -3.281 5.401 1.00 93.44 118 HIS A N 1
ATOM 861 C CA . HIS A 1 118 ? 5.631 -2.731 6.741 1.00 93.44 118 HIS A CA 1
ATOM 862 C C . HIS A 1 118 ? 5.415 -3.888 7.731 1.00 93.44 118 HIS A C 1
ATOM 864 O O . HIS A 1 118 ? 4.342 -4.492 7.761 1.00 93.44 118 HIS A O 1
ATOM 870 N N . ASP A 1 119 ? 6.440 -4.206 8.529 1.00 93.88 119 ASP A N 1
ATOM 871 C CA . ASP A 1 119 ? 6.456 -5.354 9.451 1.00 93.88 119 ASP A CA 1
ATOM 872 C C . ASP A 1 119 ? 6.075 -6.675 8.743 1.00 93.88 119 ASP A C 1
ATOM 874 O O . ASP A 1 119 ? 6.764 -7.092 7.811 1.00 93.88 119 ASP A O 1
ATOM 878 N N . ILE A 1 120 ? 4.973 -7.324 9.134 1.00 94.38 120 ILE A N 1
ATOM 879 C CA . ILE A 1 120 ? 4.493 -8.563 8.503 1.00 94.38 120 ILE A CA 1
ATOM 880 C C . ILE A 1 120 ? 3.758 -8.332 7.173 1.00 94.38 120 ILE A C 1
ATOM 882 O O . ILE A 1 120 ? 3.529 -9.282 6.421 1.00 94.38 120 ILE A O 1
ATOM 886 N N . TYR A 1 121 ? 3.366 -7.093 6.874 1.00 95.69 121 TYR A N 1
ATOM 887 C CA . TYR A 1 121 ? 2.621 -6.751 5.668 1.00 95.69 121 TYR A CA 1
ATOM 888 C C . TYR A 1 121 ? 3.591 -6.505 4.525 1.00 95.69 121 TYR A C 1
ATOM 890 O O . TYR A 1 121 ? 4.506 -5.692 4.631 1.00 95.69 121 TYR A O 1
ATOM 898 N N . ASN A 1 122 ? 3.382 -7.202 3.418 1.00 96.06 122 ASN A N 1
ATOM 899 C CA . ASN A 1 122 ? 4.203 -7.076 2.228 1.00 96.06 122 ASN A CA 1
ATOM 900 C C . ASN A 1 122 ? 3.326 -7.160 0.981 1.00 96.06 122 ASN A C 1
ATOM 902 O O . ASN A 1 122 ? 2.318 -7.866 0.964 1.00 96.06 122 ASN A O 1
ATOM 906 N N . ALA A 1 123 ? 3.718 -6.419 -0.046 1.00 96.69 123 ALA A N 1
ATOM 907 C CA . ALA A 1 123 ? 3.156 -6.515 -1.377 1.00 96.69 123 ALA A CA 1
ATOM 908 C C . ALA A 1 123 ? 4.295 -6.474 -2.389 1.00 96.69 123 ALA A C 1
ATOM 910 O O . ALA A 1 123 ? 5.186 -5.629 -2.292 1.00 96.69 123 ALA A O 1
ATOM 911 N N . THR A 1 124 ? 4.230 -7.368 -3.365 1.00 97.00 124 THR A N 1
ATOM 912 C CA . THR A 1 124 ? 5.161 -7.417 -4.487 1.00 97.00 124 THR A CA 1
ATOM 913 C C . THR A 1 124 ? 4.356 -7.358 -5.770 1.00 97.00 124 THR A C 1
ATOM 915 O O . THR A 1 124 ? 3.310 -8.000 -5.887 1.00 97.00 124 THR A O 1
ATOM 918 N N . GLY A 1 125 ? 4.831 -6.560 -6.716 1.00 96.56 125 GLY A N 1
ATOM 919 C CA . GLY A 1 125 ? 4.268 -6.463 -8.051 1.00 96.56 125 GLY A CA 1
ATOM 920 C C . GLY A 1 125 ? 5.384 -6.389 -9.075 1.00 96.56 125 GLY A C 1
ATOM 921 O O . GLY A 1 125 ? 6.483 -5.927 -8.778 1.00 96.56 125 GLY A O 1
ATOM 922 N N . GLU A 1 126 ? 5.079 -6.856 -10.274 1.00 95.81 126 GLU A N 1
ATOM 923 C CA . GLU A 1 126 ? 5.985 -6.798 -11.410 1.00 95.81 126 GLU A CA 1
ATOM 924 C C . GLU A 1 126 ? 5.358 -5.935 -12.499 1.00 95.81 126 GLU A C 1
ATOM 926 O O . GLU A 1 126 ? 4.138 -5.925 -12.689 1.00 95.81 126 GLU A O 1
ATOM 931 N N . GLY A 1 127 ? 6.205 -5.222 -13.226 1.00 93.62 127 GLY A N 1
ATOM 932 C CA . GLY A 1 127 ? 5.832 -4.541 -14.450 1.00 93.62 127 GLY A CA 1
ATOM 933 C C . GLY A 1 127 ? 6.962 -4.607 -15.467 1.00 93.62 127 GLY A C 1
ATOM 934 O O . GLY A 1 127 ? 8.060 -5.070 -15.164 1.00 93.62 127 GLY A O 1
ATOM 935 N N . GLN A 1 128 ? 6.671 -4.185 -16.691 1.00 90.88 128 GLN A N 1
ATOM 936 C CA . GLN A 1 128 ? 7.586 -4.317 -17.816 1.00 90.88 128 GLN A CA 1
ATOM 937 C C . GLN A 1 128 ? 7.599 -3.048 -18.652 1.00 90.88 128 GLN A C 1
ATOM 939 O O . GLN A 1 128 ? 6.547 -2.468 -18.928 1.00 90.88 128 GLN A O 1
ATOM 944 N N . ASN A 1 129 ? 8.784 -2.641 -19.094 1.00 88.38 129 ASN A N 1
ATOM 945 C CA . ASN A 1 129 ? 8.963 -1.478 -19.966 1.00 88.38 129 ASN A CA 1
ATOM 946 C C . ASN A 1 129 ? 8.688 -1.790 -21.453 1.00 88.38 129 ASN A C 1
ATOM 948 O O . ASN A 1 129 ? 8.677 -0.881 -22.276 1.00 88.38 129 ASN A O 1
ATOM 952 N N . SER A 1 130 ? 8.441 -3.058 -21.814 1.00 86.69 130 SER A N 1
ATOM 953 C CA . SER A 1 130 ? 8.164 -3.492 -23.194 1.00 86.69 130 SER A CA 1
ATOM 954 C C . SER A 1 130 ? 9.219 -3.048 -24.225 1.00 86.69 130 SER A C 1
ATOM 956 O O . SER A 1 130 ? 8.874 -2.874 -25.396 1.00 86.69 130 SER A O 1
ATOM 958 N N . GLY A 1 131 ? 10.477 -2.844 -23.815 1.00 81.06 131 GLY A N 1
ATOM 959 C CA . GLY A 1 131 ? 11.532 -2.326 -24.691 1.00 81.06 131 GLY A CA 1
ATOM 960 C C . GLY A 1 131 ? 11.393 -0.832 -25.003 1.00 81.06 131 GLY A C 1
ATOM 961 O O . GLY A 1 131 ? 11.894 -0.352 -26.021 1.00 81.06 131 GLY A O 1
ATOM 962 N N . GLY A 1 132 ? 10.667 -0.075 -24.171 1.00 84.56 132 GLY A N 1
ATOM 963 C CA . GLY A 1 132 ? 10.572 1.381 -24.286 1.00 84.56 132 GLY A CA 1
ATOM 964 C C . GLY A 1 132 ? 10.239 2.087 -22.974 1.00 84.56 132 GLY A C 1
ATOM 965 O O . GLY A 1 132 ? 11.064 2.796 -22.405 1.00 84.56 132 GLY A O 1
ATOM 966 N N . SER A 1 133 ? 9.006 1.959 -22.500 1.00 89.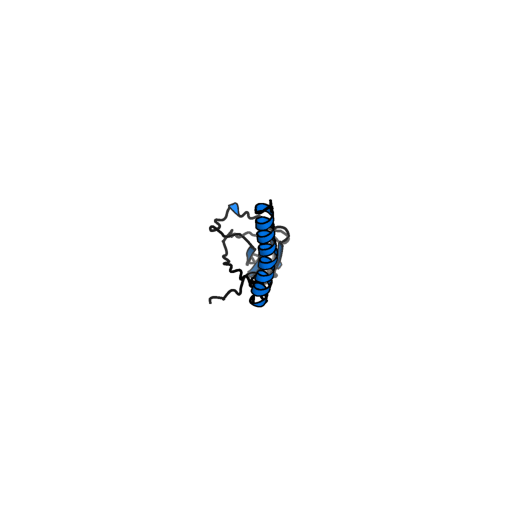50 133 SER A N 1
ATOM 967 C CA . SER A 1 133 ? 8.599 2.515 -21.213 1.00 89.50 133 SER A CA 1
ATOM 968 C C . SER A 1 133 ? 7.434 1.742 -20.624 1.00 89.50 133 SER A C 1
ATOM 970 O O . SER A 1 133 ? 6.674 1.068 -21.319 1.00 89.50 133 SER A O 1
ATOM 972 N N . GLY A 1 134 ? 7.266 1.871 -19.318 1.00 92.31 134 GLY A N 1
ATOM 973 C CA . GLY A 1 134 ? 6.092 1.345 -18.654 1.00 92.31 134 GLY A CA 1
ATOM 974 C C . GLY A 1 134 ? 5.970 1.860 -17.237 1.00 92.31 134 GLY A C 1
ATOM 975 O O . GLY A 1 134 ? 6.765 2.675 -16.760 1.00 92.31 134 GLY A O 1
ATOM 976 N N . GLU A 1 135 ? 4.928 1.384 -16.581 1.00 94.94 135 GLU A N 1
ATOM 977 C CA . GLU A 1 135 ? 4.601 1.783 -15.232 1.00 94.94 135 GLU A CA 1
ATOM 978 C C . GLU A 1 135 ? 3.872 0.659 -14.511 1.00 94.94 135 GLU A C 1
ATOM 980 O O . GLU A 1 135 ? 3.169 -0.153 -15.117 1.00 94.94 135 GLU A O 1
ATOM 985 N N . HIS A 1 136 ? 4.032 0.621 -13.195 1.00 96.31 136 HIS A N 1
ATOM 986 C CA . HIS A 1 136 ? 3.180 -0.191 -12.343 1.00 96.31 136 HIS A CA 1
ATOM 987 C C . HIS A 1 136 ? 3.092 0.403 -10.941 1.00 96.31 136 HIS A C 1
ATOM 989 O O . HIS A 1 136 ? 3.905 1.235 -10.527 1.00 96.31 136 HIS A O 1
ATOM 995 N N . THR A 1 137 ? 2.088 -0.060 -10.203 1.00 96.69 137 THR A N 1
ATOM 996 C CA . THR A 1 137 ? 1.850 0.331 -8.819 1.00 96.69 137 THR A CA 1
ATOM 997 C C . THR A 1 137 ? 1.957 -0.886 -7.918 1.00 96.69 137 THR A C 1
ATOM 999 O O . THR A 1 137 ? 1.383 -1.936 -8.205 1.00 96.69 137 THR A O 1
ATOM 1002 N N . VAL A 1 138 ? 2.635 -0.718 -6.786 1.00 96.75 138 VAL A N 1
ATOM 1003 C CA . VAL A 1 138 ? 2.671 -1.699 -5.700 1.00 96.75 138 VAL A CA 1
ATOM 1004 C C . VAL A 1 138 ? 2.062 -1.056 -4.465 1.00 96.75 138 VAL A C 1
ATOM 1006 O O . VAL A 1 138 ? 2.472 0.031 -4.062 1.00 96.75 138 VAL A O 1
ATOM 1009 N N . GLN A 1 139 ? 1.061 -1.703 -3.872 1.00 95.19 139 GLN A N 1
ATOM 1010 C CA . GLN A 1 139 ? 0.362 -1.185 -2.700 1.00 95.19 139 GLN A CA 1
ATOM 1011 C C . GLN A 1 139 ? 0.290 -2.245 -1.607 1.00 95.19 139 GLN A C 1
ATOM 1013 O O . GLN A 1 139 ? -0.149 -3.365 -1.852 1.00 95.19 139 GLN A O 1
ATOM 1018 N N . VAL A 1 140 ? 0.677 -1.855 -0.395 1.00 95.44 140 VAL A N 1
ATOM 1019 C CA . VAL A 1 140 ? 0.510 -2.642 0.827 1.00 95.44 140 VAL A CA 1
ATOM 1020 C C . VAL A 1 140 ? -0.365 -1.865 1.803 1.00 95.44 140 VAL A C 1
ATOM 1022 O O . VAL A 1 140 ? -0.205 -0.657 1.968 1.00 95.44 140 VAL A O 1
ATOM 1025 N N . GLU A 1 141 ? -1.295 -2.556 2.450 1.00 93.69 141 GLU A N 1
ATOM 1026 C CA . GLU A 1 141 ? -2.210 -1.995 3.442 1.00 93.69 141 GLU A CA 1
ATOM 1027 C C . GLU A 1 141 ? -2.176 -2.869 4.699 1.00 93.69 141 GLU A C 1
ATOM 1029 O O . GLU A 1 141 ? -2.163 -4.097 4.608 1.00 93.69 141 GLU A O 1
ATOM 1034 N N . TRP A 1 142 ? -2.150 -2.241 5.875 1.00 93.44 142 TRP A N 1
ATOM 1035 C CA . TRP A 1 142 ? -2.132 -2.922 7.178 1.00 93.44 142 TRP A CA 1
ATOM 1036 C C . TRP A 1 142 ? -3.383 -2.637 8.011 1.00 93.44 142 TRP A C 1
ATOM 1038 O O . TRP A 1 142 ? -3.368 -2.666 9.242 1.00 93.44 142 TRP A O 1
ATOM 1048 N N . TYR A 1 143 ? -4.492 -2.380 7.323 1.00 89.56 143 TYR A N 1
ATOM 1049 C CA . TYR A 1 143 ? -5.827 -2.307 7.898 1.00 89.56 143 TYR A CA 1
ATOM 1050 C C . TYR A 1 143 ? -6.752 -3.268 7.156 1.00 89.56 143 TYR A C 1
ATOM 1052 O O . TYR A 1 143 ? -6.519 -3.626 6.002 1.00 89.56 143 TYR A O 1
ATOM 1060 N N . ASN A 1 144 ? -7.825 -3.695 7.819 1.00 86.12 144 ASN A N 1
ATOM 1061 C CA . ASN A 1 144 ? -8.844 -4.488 7.153 1.00 86.12 144 ASN A CA 1
ATOM 1062 C C . ASN A 1 144 ? -9.864 -3.555 6.489 1.00 86.12 144 ASN A C 1
ATOM 1064 O O . ASN A 1 144 ? -10.730 -2.986 7.159 1.00 86.12 144 ASN A O 1
ATOM 1068 N N . ALA A 1 145 ? -9.770 -3.440 5.166 1.00 80.88 145 ALA A N 1
ATOM 1069 C CA . ALA A 1 145 ? -10.664 -2.612 4.367 1.00 80.88 145 ALA A CA 1
ATOM 1070 C C . ALA A 1 145 ? -12.141 -3.030 4.466 1.00 80.88 145 ALA A C 1
ATOM 1072 O O . ALA A 1 145 ? -13.016 -2.195 4.259 1.00 80.88 145 ALA A O 1
ATOM 1073 N N . SER A 1 146 ? -12.450 -4.275 4.860 1.00 79.31 146 SER A N 1
ATOM 1074 C CA . SER A 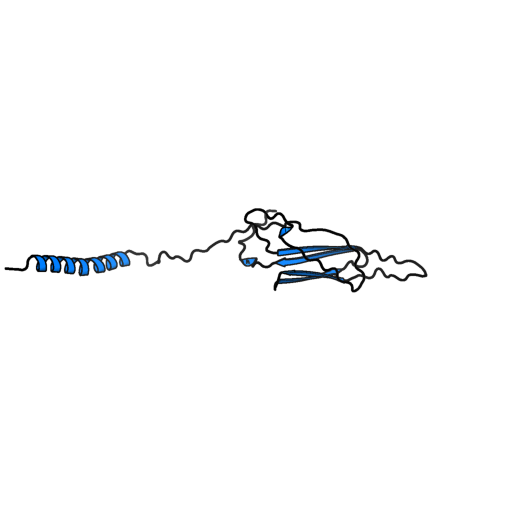1 146 ? -13.838 -4.721 5.044 1.00 79.31 146 SER A CA 1
ATOM 1075 C C . SER A 1 146 ? -14.553 -4.035 6.2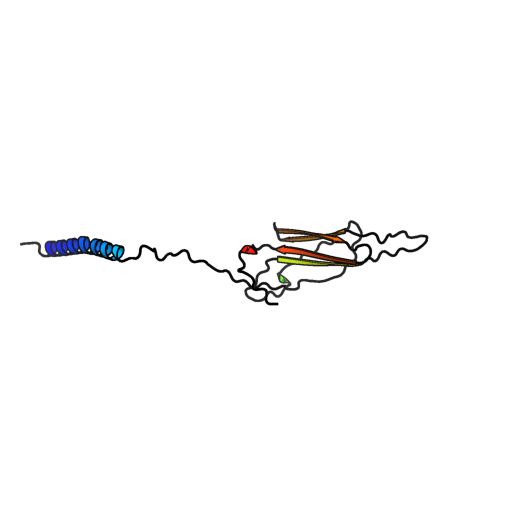11 1.00 79.31 146 SER A C 1
ATOM 1077 O O . SER A 1 146 ? -15.769 -4.157 6.330 1.00 79.31 146 SER A O 1
ATOM 1079 N N . TYR A 1 147 ? -13.814 -3.383 7.114 1.00 74.94 147 TYR A N 1
ATOM 1080 C CA . TYR A 1 147 ? -14.396 -2.606 8.210 1.00 74.94 147 TYR A CA 1
ATOM 1081 C C . TYR A 1 147 ? -14.770 -1.192 7.799 1.00 74.94 147 TYR A C 1
ATOM 1083 O O . TYR A 1 147 ? -15.515 -0.536 8.523 1.00 74.94 147 TYR A O 1
ATOM 1091 N N . LEU A 1 148 ? -14.277 -0.718 6.658 1.00 73.94 148 LEU A N 1
ATOM 1092 C CA . LEU A 1 148 ? -14.705 0.562 6.137 1.00 73.94 148 LEU A CA 1
ATOM 1093 C C . LEU A 1 148 ? -16.109 0.361 5.563 1.00 73.94 148 LEU A C 1
ATOM 1095 O O . LEU A 1 148 ? -16.316 -0.484 4.690 1.00 73.94 148 LEU A O 1
ATOM 1099 N N . GLY A 1 149 ? -17.094 1.086 6.099 1.00 64.56 149 GLY A N 1
ATOM 1100 C CA . GLY A 1 149 ? -18.442 1.094 5.538 1.00 64.56 149 GLY A CA 1
ATOM 1101 C C . GLY A 1 149 ? -18.412 1.423 4.042 1.00 64.56 149 GLY A C 1
ATOM 1102 O O . GLY A 1 149 ? -17.456 2.032 3.567 1.00 64.56 149 GLY A O 1
ATOM 1103 N N . VAL A 1 150 ? -19.448 0.998 3.306 1.00 56.28 150 VAL A N 1
ATOM 1104 C CA . VAL A 1 150 ? -19.594 1.219 1.855 1.00 56.28 150 VAL A CA 1
ATOM 1105 C C . VAL A 1 150 ? -19.131 2.631 1.490 1.00 56.28 150 VAL A C 1
ATOM 1107 O O . VAL A 1 150 ? -19.790 3.613 1.827 1.00 56.28 150 VAL A O 1
ATOM 1110 N N . GLN A 1 151 ? -17.977 2.716 0.829 1.00 52.22 151 GLN A N 1
ATOM 1111 C CA . GLN A 1 151 ? -17.457 3.961 0.289 1.00 52.22 151 GLN A CA 1
ATOM 1112 C C . GLN A 1 151 ? -18.373 4.341 -0.878 1.00 52.22 151 GLN A C 1
ATOM 1114 O O . GLN A 1 151 ? -18.303 3.751 -1.957 1.00 52.22 151 GLN A O 1
ATOM 1119 N N . GLU A 1 152 ? -19.298 5.273 -0.647 1.00 45.25 152 GLU A N 1
ATOM 1120 C CA . GLU A 1 152 ? -20.049 5.931 -1.717 1.00 45.25 152 GLU A CA 1
ATOM 1121 C C . GLU A 1 152 ? -19.028 6.655 -2.601 1.00 45.25 152 GLU A C 1
ATOM 1123 O O . GLU A 1 152 ? -18.523 7.725 -2.258 1.00 45.25 152 GLU A O 1
ATOM 1128 N N . ASN A 1 153 ? -18.678 6.027 -3.723 1.00 41.22 153 ASN A N 1
ATOM 1129 C CA . ASN A 1 153 ? -17.766 6.567 -4.720 1.00 41.22 153 ASN A CA 1
ATOM 1130 C C . ASN A 1 153 ? -18.404 7.840 -5.300 1.00 41.22 153 ASN A C 1
ATOM 1132 O O . ASN A 1 153 ? -19.247 7.771 -6.197 1.00 41.22 153 ASN A O 1
ATOM 1136 N N . LYS A 1 154 ? -18.055 9.015 -4.767 1.00 42.91 154 LYS A N 1
ATOM 1137 C CA . LYS A 1 154 ? -18.415 10.281 -5.409 1.00 42.91 154 LYS A CA 1
ATOM 1138 C C . LYS A 1 154 ? -17.540 10.446 -6.645 1.00 42.91 154 LYS A C 1
ATOM 1140 O O . LYS A 1 154 ? -16.373 10.815 -6.541 1.00 42.91 154 LYS A O 1
ATOM 1145 N N . SER A 1 155 ? -18.136 10.102 -7.786 1.00 42.94 155 SER A N 1
ATOM 1146 C CA . SER A 1 155 ? -17.692 10.529 -9.114 1.00 42.94 155 SER A CA 1
ATOM 1147 C C . SER A 1 155 ? -17.715 12.047 -9.256 1.00 42.94 155 SER A C 1
ATOM 1149 O O . SER A 1 155 ? -18.508 12.712 -8.551 1.00 42.94 155 SER A O 1
#

Sequence (155 aa):
MENRDAQITLACIAFFVLAFPAYFYVAAGNADGTLSGGVADYQVNSETAYVFLDAGSESIADGDTLSMTFNTDAVDIPDQHIIVGLRLNLSYTEDEAQSGFGCIGDAAPDTITGTASHDIYNATGEGQNSGGSGEHTVQVEWYNASYLGVQENKS

Foldseek 3Di:
DPPPVVVVVVVVVVCCVPVVVVVVVVVVVPDDPDPVPPPDDDADADDDDDFDFDDDDDDADPPGDDDDDGDCVSTDDPPPDDDFKDKDKDKDFDPFDCDPDDDDDQLAKDKDKDWDDDVVWIWIDIDICRSGMDIDMTMTGRDDPVSHPPDPPDD

Radius of gyration: 35.74 Å; chains: 1; bounding box: 77×27×113 Å